Protein AF-A0A916DU42-F1 (afdb_monomer_lite)

Radius of gyration: 28.23 Å; chains: 1; bounding box: 67×39×91 Å

Structure (mmCIF, N/CA/C/O backbone):
data_AF-A0A916DU42-F1
#
_entry.id   AF-A0A916DU42-F1
#
loop_
_atom_site.group_PDB
_atom_site.id
_atom_site.type_symbol
_atom_site.label_atom_id
_atom_site.label_alt_id
_atom_site.label_comp_id
_atom_site.label_asym_id
_atom_site.label_entity_id
_atom_site.label_seq_id
_atom_site.pdbx_PDB_ins_code
_atom_site.Cartn_x
_atom_site.Cartn_y
_atom_site.Cartn_z
_atom_site.occupancy
_atom_site.B_iso_or_equiv
_atom_site.auth_seq_id
_atom_site.auth_comp_id
_atom_site.auth_asym_id
_atom_site.auth_atom_id
_atom_site.pdbx_PDB_model_num
ATOM 1 N N . VAL A 1 1 ? -9.456 -12.562 -7.617 1.00 61.44 1 VAL A N 1
ATOM 2 C CA . VAL A 1 1 ? -10.123 -13.044 -6.385 1.00 61.44 1 VAL A CA 1
ATOM 3 C C . VAL A 1 1 ? -11.258 -12.089 -6.085 1.00 61.44 1 VAL A C 1
ATOM 5 O O . VAL A 1 1 ? -11.134 -10.930 -6.465 1.00 61.44 1 VAL A O 1
ATOM 8 N N . ASP A 1 2 ? -12.368 -12.571 -5.531 1.00 71.12 2 ASP A N 1
ATOM 9 C CA . ASP A 1 2 ? -13.491 -11.703 -5.152 1.00 71.12 2 ASP A CA 1
ATOM 10 C C . ASP A 1 2 ? -13.061 -10.713 -4.051 1.00 71.12 2 ASP A C 1
ATOM 12 O O . ASP A 1 2 ? -12.146 -11.019 -3.285 1.00 71.12 2 ASP A O 1
ATOM 16 N N . ARG A 1 3 ? -13.709 -9.544 -3.946 1.00 65.88 3 ARG A N 1
ATOM 17 C CA . ARG A 1 3 ? -13.434 -8.565 -2.871 1.00 65.88 3 ARG A CA 1
ATOM 18 C C . ARG A 1 3 ? -13.744 -9.137 -1.480 1.00 65.88 3 ARG A C 1
ATOM 20 O O . ARG A 1 3 ? -13.206 -8.648 -0.497 1.00 65.88 3 ARG A O 1
ATOM 27 N N . LYS A 1 4 ? -14.573 -10.185 -1.401 1.00 68.94 4 LYS A N 1
ATOM 28 C CA . LYS A 1 4 ? -14.889 -10.945 -0.180 1.00 68.94 4 LYS A CA 1
ATOM 29 C C . LYS A 1 4 ? -14.099 -12.252 -0.043 1.00 68.94 4 LYS A C 1
ATOM 31 O O . LYS A 1 4 ? -14.445 -13.078 0.800 1.00 68.94 4 LYS A O 1
ATOM 36 N N . ALA A 1 5 ? -13.094 -12.486 -0.889 1.00 75.81 5 ALA A N 1
ATOM 37 C CA . ALA A 1 5 ? -12.291 -13.702 -0.818 1.00 75.81 5 ALA A CA 1
ATOM 38 C C . ALA A 1 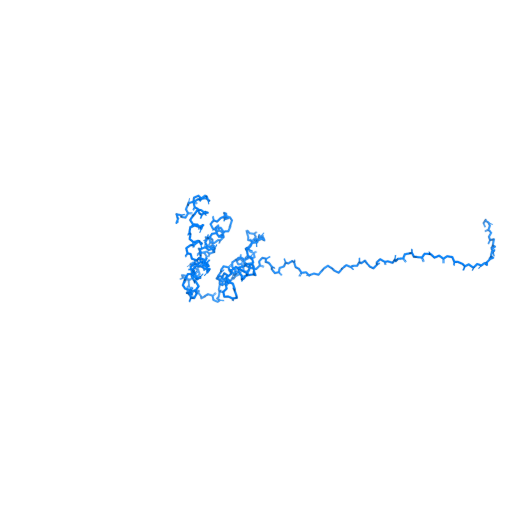5 ? -11.605 -13.822 0.549 1.00 75.81 5 ALA A C 1
ATOM 40 O O . ALA A 1 5 ? -11.137 -12.836 1.119 1.00 75.81 5 ALA A O 1
ATOM 41 N N . GLY A 1 6 ? -11.527 -15.044 1.074 1.00 79.75 6 GLY A N 1
ATOM 42 C CA . GLY A 1 6 ? -10.882 -15.276 2.363 1.00 79.75 6 GLY A CA 1
ATOM 43 C C . GLY A 1 6 ? -9.371 -15.032 2.300 1.00 79.75 6 GLY A C 1
ATOM 44 O O . GLY A 1 6 ? -8.739 -15.199 1.254 1.00 79.75 6 GLY A O 1
ATOM 45 N N . GLN A 1 7 ? -8.755 -14.739 3.450 1.00 78.94 7 GLN A N 1
ATOM 46 C CA . GLN A 1 7 ? -7.302 -14.532 3.583 1.00 78.94 7 GLN A CA 1
ATOM 47 C C . GLN A 1 7 ? -6.465 -15.660 2.946 1.00 78.94 7 GLN A C 1
ATOM 49 O O . GLN A 1 7 ? -5.442 -15.426 2.298 1.00 78.94 7 GLN A O 1
ATOM 54 N N . GLY A 1 8 ? -6.930 -16.909 3.064 1.00 82.25 8 GLY A N 1
ATOM 55 C CA . GLY A 1 8 ? -6.281 -18.066 2.443 1.00 82.25 8 GLY A CA 1
ATOM 56 C C . GLY A 1 8 ? -6.276 -18.025 0.910 1.00 82.25 8 GLY A C 1
ATOM 57 O O . GLY A 1 8 ? -5.284 -18.406 0.284 1.00 82.25 8 GLY A O 1
ATOM 58 N N . GLU A 1 9 ? -7.350 -17.530 0.295 1.00 85.19 9 GLU A N 1
ATOM 59 C CA . GLU A 1 9 ? -7.471 -17.399 -1.159 1.00 85.19 9 GLU A CA 1
ATOM 60 C C . GLU A 1 9 ? -6.647 -16.228 -1.688 1.00 85.19 9 GLU A C 1
ATOM 62 O O . GLU A 1 9 ? -5.947 -16.385 -2.690 1.00 85.19 9 GLU A O 1
ATOM 67 N N . ILE A 1 10 ? -6.656 -15.098 -0.974 1.00 83.88 10 ILE A N 1
ATOM 68 C CA . ILE A 1 10 ? -5.826 -13.922 -1.267 1.00 83.88 10 ILE A CA 1
ATOM 69 C C . ILE A 1 10 ? -4.348 -14.324 -1.271 1.00 83.88 10 ILE A C 1
ATOM 71 O O . ILE A 1 10 ? -3.652 -14.140 -2.271 1.00 83.88 10 ILE A O 1
ATOM 75 N N . LYS A 1 11 ? -3.885 -15.005 -0.216 1.00 83.88 11 LYS A N 1
ATOM 76 C CA . LYS A 1 11 ? -2.495 -15.472 -0.102 1.00 83.88 11 LYS A CA 1
ATOM 77 C C . LYS A 1 11 ? -2.117 -16.505 -1.169 1.00 83.88 11 LYS A C 1
ATOM 79 O O . LYS A 1 11 ? -0.958 -16.583 -1.585 1.00 83.88 11 LYS A O 1
ATOM 84 N N . LYS A 1 12 ? -3.061 -17.346 -1.602 1.00 87.12 12 LYS A N 1
ATOM 85 C CA . LYS A 1 12 ? -2.836 -18.339 -2.667 1.00 87.12 12 LYS A CA 1
ATOM 86 C C . LYS A 1 12 ? -2.743 -17.672 -4.040 1.00 87.12 12 LYS A C 1
ATOM 88 O O . LYS A 1 12 ? -1.860 -18.021 -4.824 1.00 87.12 12 LYS A O 1
ATOM 93 N N . ALA A 1 13 ? -3.625 -16.715 -4.318 1.00 88.00 13 ALA A N 1
ATOM 94 C CA . ALA A 1 13 ? -3.614 -15.940 -5.551 1.00 88.00 13 ALA A CA 1
ATOM 95 C C . ALA A 1 13 ? -2.350 -15.082 -5.658 1.00 88.00 13 ALA A C 1
ATOM 97 O O . ALA A 1 13 ? -1.683 -15.140 -6.689 1.00 88.00 13 ALA A O 1
ATOM 98 N N . PHE A 1 14 ? -1.976 -14.398 -4.572 1.00 85.88 14 PHE A N 1
ATOM 99 C CA . PHE A 1 14 ? -0.735 -13.636 -4.464 1.00 85.88 14 PHE A CA 1
ATOM 100 C C . PHE A 1 14 ? 0.471 -14.495 -4.841 1.00 85.88 14 PHE A C 1
ATOM 102 O O . PHE A 1 14 ? 1.111 -14.242 -5.852 1.00 85.88 14 PHE A O 1
ATOM 109 N N . ARG A 1 15 ? 0.692 -15.621 -4.146 1.00 86.56 15 ARG A N 1
ATOM 110 C CA . ARG A 1 15 ? 1.825 -16.522 -4.431 1.00 86.56 15 ARG A CA 1
ATOM 111 C C . ARG A 1 15 ? 1.884 -17.008 -5.881 1.00 86.56 15 ARG A C 1
ATOM 113 O O . ARG A 1 15 ? 2.972 -17.175 -6.428 1.00 86.56 15 ARG A O 1
ATOM 120 N N . LYS A 1 16 ? 0.732 -17.256 -6.511 1.00 88.69 16 LYS A N 1
ATOM 121 C CA . LYS A 1 16 ? 0.665 -17.670 -7.921 1.00 88.69 16 LYS A CA 1
ATOM 122 C C . LYS A 1 16 ? 1.069 -16.534 -8.863 1.00 88.69 16 LYS A C 1
ATOM 124 O O . LYS A 1 16 ? 1.772 -16.779 -9.840 1.00 88.69 16 LYS A O 1
ATOM 129 N N . LEU A 1 17 ? 0.611 -15.319 -8.583 1.00 87.75 17 LEU A N 1
ATOM 130 C CA . LEU A 1 17 ? 0.864 -14.145 -9.410 1.00 87.75 17 LEU A CA 1
ATOM 131 C C . LEU A 1 17 ? 2.287 -13.608 -9.214 1.00 87.75 17 LEU A C 1
ATOM 133 O O . LEU A 1 17 ? 2.959 -13.356 -10.209 1.00 87.75 17 LEU A O 1
ATOM 137 N N . SER A 1 18 ? 2.793 -13.556 -7.979 1.00 83.75 18 SER A N 1
ATOM 138 C CA . SER A 1 18 ? 4.166 -13.143 -7.670 1.00 83.75 18 SER A CA 1
ATOM 139 C C . SER A 1 18 ? 5.188 -14.000 -8.408 1.00 83.75 18 SER A C 1
ATOM 141 O O . SER A 1 18 ? 6.106 -13.464 -9.003 1.00 83.75 18 SER A O 1
ATOM 143 N N . ARG A 1 19 ? 4.996 -15.327 -8.470 1.00 85.69 19 ARG A N 1
ATOM 144 C CA . ARG A 1 19 ? 5.884 -16.228 -9.234 1.00 85.69 19 ARG A CA 1
ATOM 145 C C . ARG A 1 19 ? 5.803 -16.028 -10.746 1.00 85.69 19 ARG A C 1
ATOM 147 O O . ARG A 1 19 ? 6.771 -16.302 -11.440 1.00 85.69 19 ARG A O 1
ATOM 154 N N . LYS A 1 20 ? 4.645 -15.605 -11.258 1.00 86.50 20 LYS A N 1
ATOM 155 C CA . LYS A 1 20 ? 4.429 -15.370 -12.692 1.00 86.50 20 LYS A CA 1
ATOM 156 C C . LYS A 1 20 ? 5.074 -14.063 -13.149 1.00 86.50 20 LYS A C 1
ATOM 158 O O . LYS A 1 20 ? 5.602 -14.009 -14.252 1.00 86.50 20 LYS A O 1
ATOM 163 N N . TYR A 1 21 ? 5.012 -13.034 -12.310 1.00 86.19 21 TYR A N 1
ATOM 164 C CA . TYR A 1 21 ? 5.482 -11.685 -12.625 1.00 86.19 21 TYR A CA 1
ATOM 165 C C . TYR A 1 21 ? 6.786 -11.317 -11.907 1.00 86.19 21 TYR A C 1
ATOM 167 O O . TYR A 1 21 ? 7.171 -10.156 -11.907 1.00 86.19 21 TYR A O 1
ATOM 175 N N . HIS A 1 22 ? 7.476 -12.293 -11.307 1.00 82.75 22 HIS A N 1
ATOM 176 C CA . HIS A 1 22 ? 8.730 -12.041 -10.602 1.00 82.75 22 HIS A CA 1
ATOM 177 C C . HIS A 1 22 ? 9.787 -11.473 -11.567 1.00 82.75 22 HIS A C 1
ATOM 179 O O . HIS A 1 22 ? 9.909 -12.003 -12.681 1.00 82.75 22 HIS A O 1
ATOM 185 N N . PRO A 1 23 ? 10.567 -10.455 -11.162 1.00 76.19 23 PRO A N 1
ATOM 186 C CA . PRO A 1 23 ? 11.606 -9.861 -12.004 1.00 76.19 23 PRO A CA 1
ATOM 187 C C . PRO A 1 23 ? 12.665 -10.882 -12.450 1.00 76.19 23 PRO A C 1
ATOM 189 O O . PRO A 1 23 ? 13.027 -10.885 -13.622 1.00 76.19 23 PRO A O 1
ATOM 192 N N . ASP A 1 24 ? 13.074 -11.824 -11.586 1.00 80.75 24 ASP A N 1
ATOM 193 C CA . ASP A 1 24 ? 14.052 -12.871 -11.962 1.00 80.75 24 ASP A CA 1
ATOM 194 C C . ASP A 1 24 ? 13.650 -13.715 -13.173 1.00 80.75 24 ASP A C 1
ATOM 196 O O . ASP A 1 24 ? 14.526 -14.178 -13.897 1.00 80.75 24 ASP A O 1
ATOM 200 N N . VAL A 1 25 ? 12.352 -13.948 -13.394 1.00 80.75 25 VAL A N 1
ATOM 201 C CA . VAL A 1 25 ? 11.870 -14.755 -14.532 1.00 80.75 25 VAL A CA 1
ATOM 202 C C . VAL A 1 25 ? 11.364 -13.898 -15.694 1.00 80.75 25 VAL A C 1
ATOM 204 O O . VAL A 1 25 ? 11.059 -14.441 -16.750 1.00 80.75 25 VAL A O 1
ATOM 207 N N . ASN A 1 26 ? 11.285 -12.576 -15.512 1.00 80.00 26 ASN A N 1
ATOM 208 C CA . ASN A 1 26 ? 10.833 -11.602 -16.509 1.00 80.00 26 ASN A CA 1
ATOM 209 C C . ASN A 1 26 ? 11.889 -10.503 -16.719 1.00 80.00 26 ASN A C 1
ATOM 211 O O . ASN A 1 26 ? 11.577 -9.311 -16.763 1.00 80.00 26 ASN A O 1
ATOM 215 N N . GLN A 1 27 ? 13.159 -10.901 -16.791 1.00 74.69 27 GLN A N 1
ATOM 216 C CA . GLN A 1 27 ? 14.273 -9.969 -16.931 1.00 74.69 27 GLN A CA 1
ATOM 217 C C . GLN A 1 27 ? 14.172 -9.215 -18.264 1.00 74.69 27 GLN A C 1
ATOM 219 O O . GLN A 1 27 ? 14.122 -9.830 -19.327 1.00 74.69 27 GLN A O 1
ATOM 224 N N . GLY A 1 28 ? 14.169 -7.882 -18.203 1.00 71.62 28 GLY A N 1
ATOM 225 C CA . GLY A 1 28 ? 14.164 -7.007 -19.382 1.00 71.62 28 GLY A CA 1
ATOM 226 C C . GLY A 1 28 ? 12.796 -6.453 -19.787 1.00 71.62 28 GLY A C 1
ATOM 227 O O . GLY A 1 28 ? 12.754 -5.498 -20.560 1.00 71.62 28 GLY A O 1
ATOM 228 N N . ASP A 1 29 ? 11.696 -6.960 -19.222 1.00 75.50 29 ASP A N 1
ATOM 229 C CA . ASP A 1 29 ? 10.351 -6.449 -19.494 1.00 75.50 29 ASP A CA 1
ATOM 230 C C . ASP A 1 29 ? 9.834 -5.579 -18.342 1.00 75.50 29 ASP A C 1
ATOM 232 O O . ASP A 1 29 ? 9.725 -6.018 -17.198 1.00 75.50 29 ASP A O 1
ATOM 236 N N . LYS A 1 30 ? 9.422 -4.342 -18.648 1.00 76.44 30 LYS A N 1
ATOM 237 C CA . LYS A 1 30 ? 8.832 -3.435 -17.644 1.00 76.44 30 LYS A CA 1
ATOM 238 C C . LYS A 1 30 ? 7.393 -3.809 -17.272 1.00 76.44 30 LYS A C 1
ATOM 240 O O . LYS A 1 30 ? 6.955 -3.565 -16.155 1.00 76.44 30 LYS A O 1
ATOM 245 N N . ALA A 1 31 ? 6.644 -4.438 -18.178 1.00 81.44 31 ALA A N 1
ATOM 246 C CA . ALA A 1 31 ? 5.231 -4.745 -17.941 1.00 81.44 31 ALA A CA 1
ATOM 247 C C . ALA A 1 31 ? 4.984 -5.775 -16.808 1.00 81.44 31 ALA A C 1
ATOM 249 O O . ALA A 1 31 ? 4.050 -5.584 -16.029 1.00 81.44 31 ALA A O 1
ATOM 250 N N . PRO A 1 32 ? 5.777 -6.855 -16.666 1.00 80.94 32 PRO A N 1
ATOM 251 C CA . 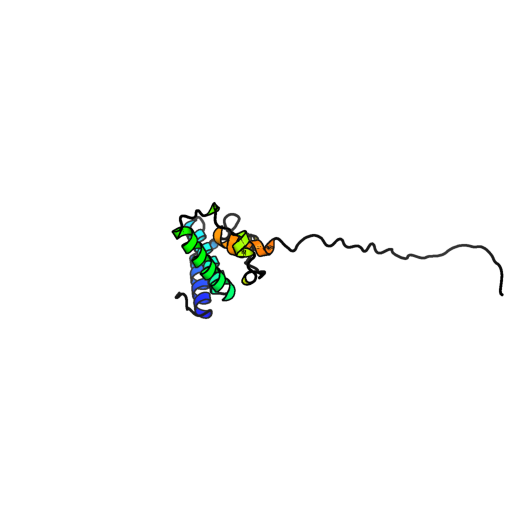PRO A 1 32 ? 5.697 -7.763 -15.519 1.00 80.94 32 PRO A CA 1
ATOM 252 C C . PRO A 1 32 ? 6.075 -7.096 -14.196 1.00 80.94 32 PRO A C 1
ATOM 254 O O . PRO A 1 32 ? 5.425 -7.366 -13.191 1.00 80.94 32 PRO A O 1
ATOM 257 N N . VAL A 1 33 ? 7.058 -6.192 -14.214 1.00 79.25 33 VAL A N 1
ATOM 258 C CA . VAL A 1 33 ? 7.482 -5.414 -13.040 1.00 79.25 33 VAL A CA 1
ATOM 259 C C . VAL A 1 33 ? 6.338 -4.538 -12.529 1.00 79.25 33 VAL A C 1
ATOM 261 O O . VAL A 1 33 ? 6.002 -4.602 -11.349 1.00 79.25 33 VAL A O 1
ATOM 264 N N . GLU A 1 34 ? 5.667 -3.800 -13.417 1.00 81.94 34 GLU A N 1
ATOM 265 C CA . GLU A 1 34 ? 4.508 -2.976 -13.046 1.00 81.94 34 GLU A CA 1
ATOM 266 C C . GLU A 1 34 ? 3.357 -3.826 -12.491 1.00 81.94 34 GLU A C 1
ATOM 268 O O . GLU A 1 34 ? 2.809 -3.532 -11.429 1.00 81.94 34 GLU A O 1
ATOM 273 N N . LYS A 1 35 ? 3.058 -4.969 -13.121 1.00 85.06 35 LYS A N 1
ATOM 274 C CA . LYS A 1 35 ? 2.049 -5.899 -12.588 1.00 85.06 35 LYS A CA 1
ATOM 275 C C . LYS A 1 35 ? 2.424 -6.438 -11.214 1.00 85.06 35 LYS A C 1
ATOM 277 O O . LYS A 1 35 ? 1.552 -6.614 -10.368 1.00 85.06 35 LYS A O 1
ATOM 282 N N . PHE A 1 36 ? 3.699 -6.734 -10.981 1.00 84.12 36 PHE A N 1
ATOM 283 C CA . PHE A 1 36 ? 4.170 -7.226 -9.692 1.00 84.12 36 PHE A CA 1
ATOM 284 C C . PHE A 1 36 ? 3.985 -6.181 -8.583 1.00 84.12 36 PHE A C 1
ATOM 286 O O . PHE A 1 36 ? 3.559 -6.546 -7.485 1.00 84.12 36 PHE A O 1
ATOM 293 N N . LYS A 1 37 ? 4.217 -4.894 -8.874 1.00 82.94 37 LYS A N 1
ATOM 294 C CA . LYS A 1 37 ? 3.914 -3.788 -7.950 1.00 82.94 37 LYS A CA 1
ATOM 295 C C . LYS A 1 37 ? 2.431 -3.760 -7.583 1.00 82.94 37 LYS A C 1
ATOM 297 O O . LYS A 1 37 ? 2.099 -3.867 -6.405 1.00 82.94 37 LYS A O 1
ATOM 302 N N . GLU A 1 38 ? 1.547 -3.758 -8.582 1.00 84.94 38 GLU A N 1
ATOM 303 C CA . GLU A 1 38 ? 0.091 -3.767 -8.368 1.00 84.94 38 GLU A CA 1
ATOM 304 C C . GLU A 1 38 ? -0.372 -4.965 -7.520 1.00 84.94 38 GLU A C 1
ATOM 306 O O . GLU A 1 38 ? -1.227 -4.840 -6.643 1.00 84.94 38 GLU A O 1
ATOM 311 N N . ILE A 1 39 ? 0.203 -6.148 -7.761 1.00 85.69 39 ILE A N 1
ATOM 312 C CA . ILE A 1 39 ? -0.133 -7.374 -7.026 1.00 85.69 39 ILE A CA 1
ATOM 313 C C . ILE A 1 39 ? 0.255 -7.268 -5.547 1.00 85.69 39 ILE A C 1
ATOM 315 O O . ILE A 1 39 ? -0.490 -7.748 -4.690 1.00 85.69 39 ILE A O 1
ATOM 319 N N . ASN A 1 40 ? 1.406 -6.668 -5.245 1.00 82.38 40 ASN A N 1
ATOM 320 C CA . ASN A 1 40 ? 1.845 -6.447 -3.869 1.00 82.38 40 ASN A CA 1
ATOM 321 C C . ASN A 1 40 ? 0.990 -5.394 -3.165 1.00 82.38 40 ASN A C 1
ATOM 323 O O . ASN A 1 40 ? 0.539 -5.654 -2.053 1.00 82.38 40 ASN A O 1
ATOM 327 N N . GLU A 1 41 ? 0.698 -4.265 -3.818 1.00 84.62 41 GLU A N 1
ATOM 328 C CA . GLU A 1 41 ? -0.206 -3.234 -3.281 1.00 84.62 41 GLU A CA 1
ATOM 329 C C . GLU A 1 41 ? -1.564 -3.832 -2.920 1.00 84.62 41 GLU A C 1
ATOM 331 O O . GLU A 1 41 ? -2.052 -3.678 -1.800 1.00 84.62 41 GLU A O 1
ATOM 336 N N . ALA A 1 42 ? -2.148 -4.599 -3.843 1.00 85.62 42 ALA A N 1
ATOM 337 C CA . ALA A 1 42 ? -3.411 -5.276 -3.602 1.00 85.62 42 ALA A CA 1
ATOM 338 C C . ALA A 1 42 ? -3.312 -6.282 -2.445 1.00 85.62 42 ALA A C 1
ATOM 340 O O . ALA A 1 42 ? -4.235 -6.381 -1.641 1.00 85.62 42 ALA A O 1
ATOM 341 N N . HIS A 1 43 ? -2.213 -7.030 -2.329 1.00 85.62 43 HIS A N 1
ATOM 342 C CA . HIS A 1 43 ? -2.025 -7.961 -1.218 1.00 85.62 43 HIS A CA 1
ATOM 343 C C . HIS A 1 43 ? -1.898 -7.239 0.128 1.00 85.62 43 HIS A C 1
ATOM 345 O O . HIS A 1 43 ? -2.499 -7.692 1.096 1.00 85.62 43 HIS A O 1
ATOM 351 N N . GLU A 1 44 ? -1.186 -6.115 0.204 1.00 82.94 44 GLU A N 1
ATOM 352 C CA . GLU A 1 44 ? -1.064 -5.321 1.433 1.00 82.94 44 GLU A CA 1
ATOM 353 C C . GLU A 1 44 ? -2.429 -4.829 1.931 1.00 82.94 44 GLU A C 1
ATOM 355 O O . GLU A 1 44 ? -2.722 -4.942 3.118 1.00 82.94 44 GLU A O 1
ATOM 360 N N . VAL A 1 45 ? -3.289 -4.350 1.028 1.00 85.19 45 VAL A N 1
ATOM 361 C CA . VAL A 1 45 ? -4.645 -3.887 1.374 1.00 85.19 45 VAL A CA 1
ATOM 362 C C . VAL A 1 45 ? -5.565 -5.049 1.734 1.00 85.19 45 VAL A C 1
ATOM 364 O O . VAL A 1 45 ? -6.334 -4.961 2.682 1.00 85.19 45 VAL A O 1
ATOM 367 N N . LEU A 1 46 ? -5.516 -6.144 0.973 1.00 84.25 46 LEU A N 1
ATOM 368 C CA . LEU A 1 46 ? -6.442 -7.264 1.154 1.00 84.25 46 LEU A CA 1
ATOM 369 C C . LEU A 1 46 ? -6.040 -8.189 2.311 1.00 84.25 46 LEU A C 1
ATOM 371 O O . LEU A 1 46 ? -6.889 -8.897 2.852 1.00 84.25 46 LEU A O 1
ATOM 375 N N . SER A 1 47 ? -4.759 -8.219 2.684 1.00 79.69 47 SER A N 1
ATOM 376 C CA . SER A 1 47 ? -4.265 -9.061 3.780 1.00 79.69 47 SER A CA 1
ATOM 377 C C . SER A 1 47 ? -4.573 -8.501 5.170 1.00 79.69 47 SER A C 1
ATOM 379 O O . SER A 1 47 ? -4.648 -9.265 6.132 1.00 79.69 47 SER A O 1
ATOM 381 N N . ASP A 1 48 ? -4.810 -7.194 5.269 1.00 80.81 48 ASP A N 1
ATOM 382 C CA . ASP A 1 48 ? -5.079 -6.489 6.516 1.00 80.81 48 ASP A CA 1
ATOM 383 C C . ASP A 1 48 ? -6.456 -5.819 6.448 1.00 80.81 48 ASP A C 1
ATOM 385 O O . ASP A 1 48 ? -6.719 -4.956 5.610 1.00 80.81 48 ASP A O 1
ATOM 389 N N . SER A 1 49 ? -7.357 -6.228 7.342 1.00 80.81 49 SER A N 1
ATOM 390 C CA . SER A 1 49 ? -8.728 -5.716 7.351 1.00 80.81 49 SER A CA 1
ATOM 391 C C . SER A 1 49 ? -8.798 -4.207 7.604 1.00 80.81 49 SER A C 1
ATOM 393 O O . SER A 1 49 ? -9.730 -3.570 7.117 1.00 80.81 49 SER A O 1
ATOM 395 N N . GLU A 1 50 ? -7.858 -3.629 8.353 1.00 81.25 50 GLU A N 1
ATOM 396 C CA . GLU A 1 50 ? -7.822 -2.191 8.628 1.00 81.25 50 GLU A CA 1
ATOM 397 C C . GLU A 1 50 ? -7.304 -1.415 7.413 1.00 81.25 50 GLU A C 1
ATOM 399 O O . GLU A 1 50 ? -7.898 -0.405 7.028 1.00 81.25 50 GLU A O 1
ATOM 404 N N . LYS A 1 51 ? -6.246 -1.910 6.749 1.00 81.44 51 LYS A N 1
ATOM 405 C CA . LYS A 1 51 ? -5.756 -1.312 5.490 1.00 81.44 51 LYS A CA 1
ATOM 406 C C . LYS A 1 51 ? -6.832 -1.360 4.401 1.00 81.44 51 LYS A C 1
ATOM 408 O O . LYS A 1 51 ? -7.005 -0.378 3.678 1.00 81.44 51 LYS A O 1
ATOM 413 N N . GLY A 1 52 ? -7.582 -2.462 4.326 1.00 84.69 52 GLY A N 1
ATOM 414 C CA . GLY A 1 52 ? -8.738 -2.632 3.442 1.00 84.69 52 GLY A CA 1
ATOM 415 C C . GLY A 1 52 ? -9.808 -1.567 3.643 1.00 84.69 52 GLY A C 1
ATOM 416 O O . GLY A 1 52 ? -10.201 -0.892 2.692 1.00 84.69 52 GLY A O 1
ATOM 417 N N . GLN A 1 53 ? -10.226 -1.363 4.893 1.00 84.12 53 GLN A N 1
ATOM 418 C CA . GLN A 1 53 ? -11.233 -0.357 5.233 1.00 84.12 53 GLN A CA 1
ATOM 419 C C . GLN A 1 53 ? -10.775 1.062 4.882 1.00 84.12 53 GLN A C 1
ATOM 421 O O . GLN A 1 53 ? -11.542 1.812 4.284 1.00 84.12 53 GLN A O 1
ATOM 426 N N . LYS A 1 54 ? -9.517 1.414 5.172 1.00 82.56 54 LYS A N 1
ATOM 427 C CA . LYS A 1 54 ? -8.961 2.735 4.831 1.00 82.56 54 LYS A CA 1
ATOM 428 C C . LYS A 1 54 ? -8.874 2.967 3.329 1.00 82.56 54 LYS A C 1
ATOM 430 O O . LYS A 1 54 ? -9.179 4.062 2.865 1.00 82.56 54 LYS A O 1
ATOM 435 N N . TYR A 1 55 ? -8.476 1.949 2.568 1.00 84.81 55 TYR A N 1
ATOM 436 C CA . TYR A 1 55 ? -8.444 2.029 1.111 1.00 84.81 55 TYR A CA 1
ATOM 437 C C . TYR A 1 55 ? -9.847 2.245 0.531 1.00 84.81 55 TYR A C 1
ATOM 439 O O . TYR A 1 55 ? -10.028 3.103 -0.332 1.00 84.81 55 TYR A O 1
ATOM 447 N N . ASP A 1 56 ? -10.846 1.508 1.025 1.00 86.31 56 ASP A N 1
ATOM 448 C CA . ASP A 1 56 ? -12.236 1.669 0.591 1.00 86.31 56 ASP A CA 1
ATOM 449 C C . ASP A 1 56 ? -12.799 3.051 0.988 1.00 86.31 56 ASP A C 1
ATOM 451 O O . ASP A 1 56 ? -13.469 3.697 0.176 1.00 86.31 56 ASP A O 1
ATOM 455 N N . GLU A 1 57 ? -12.490 3.548 2.192 1.00 86.44 57 GLU A N 1
ATOM 456 C CA . GLU A 1 57 ? -12.914 4.872 2.666 1.00 86.44 57 GLU A CA 1
ATOM 457 C C . GLU A 1 57 ? -12.272 6.007 1.858 1.00 86.44 57 GLU A C 1
ATOM 459 O O . GLU A 1 57 ? -12.981 6.877 1.339 1.00 86.44 57 GLU A O 1
ATOM 464 N N . LEU A 1 58 ? -10.946 5.983 1.686 1.00 84.88 58 LEU A N 1
ATOM 465 C CA . LEU A 1 58 ? -10.248 6.955 0.848 1.00 84.88 58 LEU A CA 1
ATOM 466 C C . LEU A 1 58 ? -10.754 6.888 -0.590 1.00 84.88 58 LEU A C 1
ATOM 468 O O . LEU A 1 58 ? -10.980 7.925 -1.204 1.00 84.88 58 LEU A O 1
ATOM 472 N N . GLY A 1 59 ? -10.962 5.686 -1.128 1.00 85.81 59 GLY A N 1
ATOM 473 C CA . GLY A 1 59 ? -11.495 5.495 -2.471 1.00 85.81 59 GLY A CA 1
ATOM 474 C C . GLY A 1 59 ? -12.859 6.162 -2.646 1.00 85.81 59 GLY A C 1
ATOM 475 O O . GLY A 1 59 ? -13.089 6.835 -3.652 1.00 85.81 59 GLY A O 1
ATOM 476 N N . ALA A 1 60 ? -13.747 6.046 -1.657 1.00 87.38 60 ALA A N 1
ATOM 477 C CA . ALA A 1 60 ? -15.046 6.712 -1.676 1.00 87.38 60 ALA A CA 1
ATOM 478 C C . ALA A 1 60 ? -14.919 8.247 -1.628 1.00 87.38 60 ALA A C 1
ATOM 480 O O . ALA A 1 60 ? -15.572 8.939 -2.415 1.00 87.38 60 ALA A O 1
ATOM 481 N N . GLN A 1 61 ? -14.055 8.781 -0.756 1.00 85.69 61 GLN A N 1
A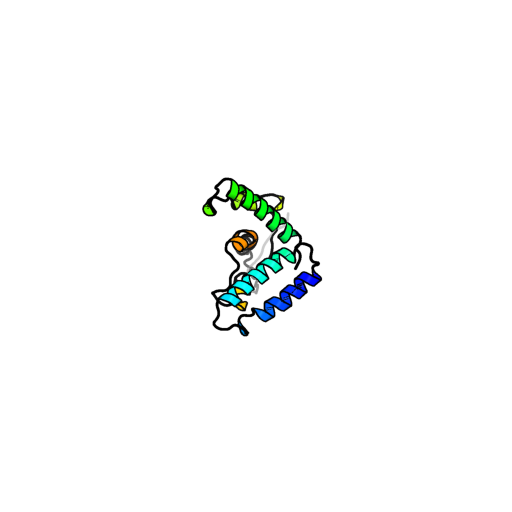TOM 482 C CA . GLN A 1 61 ? -13.817 10.226 -0.633 1.00 85.69 61 GLN A CA 1
ATOM 483 C C . GLN A 1 61 ? -13.139 10.811 -1.874 1.00 85.69 61 GLN A C 1
ATOM 485 O O . GLN A 1 61 ? -13.541 11.861 -2.371 1.00 85.69 61 GLN A O 1
ATOM 490 N N . TRP A 1 62 ? -12.165 10.099 -2.430 1.00 85.31 62 TRP A N 1
ATOM 491 C CA . TRP A 1 62 ? -11.500 10.454 -3.674 1.00 85.31 62 TRP A CA 1
ATOM 492 C C . TRP A 1 62 ? -12.475 10.476 -4.850 1.00 85.31 62 TRP A C 1
ATOM 494 O O . TRP A 1 62 ? -12.509 11.443 -5.605 1.00 85.31 62 TRP A O 1
ATOM 504 N N . GLN A 1 63 ? -13.325 9.453 -4.987 1.00 87.38 63 GLN A N 1
ATOM 505 C CA . GLN A 1 63 ? -14.358 9.435 -6.025 1.00 87.38 63 GLN A CA 1
ATOM 506 C C . GLN A 1 63 ? -15.366 10.576 -5.866 1.00 87.38 63 GLN A C 1
ATOM 508 O O . GLN A 1 63 ? -15.860 11.098 -6.865 1.00 87.38 63 GLN A O 1
ATOM 513 N N . HIS A 1 64 ? -15.716 10.948 -4.633 1.00 88.06 64 HIS A N 1
ATOM 514 C CA . HIS A 1 64 ? -16.556 12.115 -4.372 1.00 88.06 64 HIS A CA 1
ATOM 515 C C . HIS A 1 64 ? -15.867 13.403 -4.835 1.00 88.06 64 HIS A C 1
ATOM 517 O O . HIS A 1 64 ? -16.410 14.117 -5.670 1.00 88.06 64 HIS A O 1
ATOM 523 N N . TYR A 1 65 ? -14.632 13.623 -4.393 1.00 86.81 65 TYR A N 1
ATOM 524 C CA . TYR A 1 65 ? -13.821 14.780 -4.760 1.00 86.81 65 TYR A CA 1
ATOM 525 C C . TYR A 1 65 ? -13.609 14.901 -6.281 1.00 86.81 65 TYR A C 1
ATOM 527 O O . TYR A 1 65 ? -13.764 15.977 -6.855 1.00 86.81 65 TYR A O 1
ATOM 535 N N . GLN A 1 66 ? -13.335 13.790 -6.971 1.00 86.81 66 GLN A N 1
ATOM 536 C CA . GLN A 1 66 ? -13.234 13.772 -8.434 1.00 86.81 66 GLN A CA 1
ATOM 537 C C . GLN A 1 66 ? -14.562 14.113 -9.120 1.00 86.81 66 GLN A C 1
ATOM 539 O O . GLN A 1 66 ? -14.565 14.819 -10.129 1.00 86.81 66 GLN A O 1
ATOM 544 N N . ARG A 1 67 ? -15.697 13.637 -8.586 1.00 89.12 67 ARG A N 1
ATOM 545 C CA . ARG A 1 67 ? -17.031 13.986 -9.105 1.00 89.12 67 ARG A CA 1
ATOM 546 C C . ARG A 1 67 ? -17.344 15.475 -8.959 1.00 89.12 67 ARG A C 1
ATOM 548 O O . ARG A 1 67 ? -18.070 16.012 -9.787 1.00 89.12 67 ARG A O 1
ATOM 555 N N . GLU A 1 68 ? -16.761 16.138 -7.969 1.00 89.62 68 GLU A N 1
ATOM 556 C CA . GLU A 1 68 ? -16.864 17.587 -7.755 1.00 89.62 68 GLU A CA 1
ATOM 557 C C . GLU A 1 68 ? -15.888 18.403 -8.625 1.00 89.62 68 GLU A C 1
ATOM 559 O O . GLU A 1 68 ? -15.807 19.623 -8.499 1.00 89.62 68 GLU A O 1
ATOM 564 N N . GLY A 1 69 ? -15.154 17.755 -9.539 1.00 89.81 69 GLY A N 1
ATOM 565 C CA . GLY A 1 69 ? -14.169 18.407 -10.408 1.00 89.81 69 GLY A CA 1
ATOM 566 C C . GLY A 1 69 ? -12.812 18.636 -9.739 1.00 89.81 69 GLY A C 1
ATOM 567 O O . GLY A 1 69 ? -11.974 19.370 -10.269 1.00 89.81 69 GLY A O 1
ATOM 568 N N . GLY A 1 70 ? -12.584 18.007 -8.587 1.00 85.38 70 GLY A N 1
ATOM 569 C CA . GLY A 1 70 ? -11.333 18.054 -7.855 1.00 85.38 70 GLY A CA 1
ATOM 570 C C . GLY A 1 70 ? -10.168 17.451 -8.641 1.00 85.38 70 GLY A C 1
ATOM 571 O O . GLY A 1 70 ? -10.265 16.358 -9.203 1.00 85.38 70 GLY A O 1
ATOM 572 N N . LYS A 1 71 ? -9.037 18.162 -8.667 1.00 85.94 71 LYS A N 1
ATOM 573 C CA . LYS A 1 71 ? -7.791 17.675 -9.274 1.00 85.94 71 LYS A CA 1
ATOM 574 C C . LYS A 1 71 ? -6.913 16.961 -8.251 1.00 85.94 71 LYS A C 1
ATOM 576 O O . LYS A 1 71 ? -6.928 17.369 -7.087 1.00 85.94 71 LYS A O 1
ATOM 581 N N . PRO A 1 72 ? -6.103 15.969 -8.655 1.00 75.88 72 PRO A N 1
ATOM 582 C CA . PRO A 1 72 ? -5.252 15.224 -7.737 1.00 75.88 72 PRO A CA 1
ATOM 583 C C . PRO A 1 72 ? -4.378 16.070 -6.812 1.00 75.88 72 PRO A C 1
ATOM 585 O O . PRO A 1 72 ? -4.180 15.693 -5.659 1.00 75.88 72 PRO A O 1
ATOM 588 N N . GLU A 1 73 ? -3.903 17.228 -7.280 1.00 79.94 73 GLU A N 1
ATOM 589 C CA . GLU A 1 73 ? -3.038 18.109 -6.489 1.00 79.94 73 GLU A CA 1
ATOM 590 C C . GLU A 1 73 ? -3.787 18.865 -5.378 1.00 79.94 73 GLU A C 1
ATOM 592 O O . GLU A 1 73 ? -3.161 19.363 -4.447 1.00 79.94 73 GLU A O 1
ATOM 597 N N . GLY A 1 74 ? -5.117 18.965 -5.470 1.00 83.06 74 GLY A N 1
ATOM 598 C CA . GLY A 1 74 ? -5.961 19.681 -4.507 1.00 83.06 74 GLY A CA 1
ATOM 599 C C . GLY A 1 74 ? -6.594 18.796 -3.430 1.00 83.06 74 GLY A C 1
ATOM 600 O O . GLY A 1 74 ? -7.301 19.311 -2.567 1.00 83.06 74 GLY A O 1
ATOM 601 N N . PHE A 1 75 ? -6.371 17.479 -3.467 1.00 84.94 75 PHE A N 1
ATOM 602 C CA . PHE A 1 75 ? -6.908 16.586 -2.444 1.00 84.94 75 PHE A CA 1
ATOM 603 C C . PHE A 1 75 ? -6.180 16.806 -1.114 1.00 84.94 75 PHE A C 1
ATOM 605 O O . PHE A 1 75 ? -4.950 16.729 -1.043 1.00 84.94 75 PHE A O 1
ATOM 612 N N . ASN A 1 76 ? -6.936 17.075 -0.047 1.00 84.62 76 ASN A N 1
ATOM 613 C CA . ASN A 1 76 ? -6.366 17.369 1.262 1.00 84.62 76 ASN A CA 1
ATOM 614 C C . ASN A 1 76 ? -5.907 16.090 1.982 1.00 84.62 76 ASN A C 1
ATOM 616 O O . ASN A 1 76 ? -6.579 15.562 2.868 1.00 84.62 76 ASN A O 1
ATOM 620 N N . TRP A 1 77 ? -4.718 15.611 1.614 1.00 80.56 77 TRP A N 1
ATOM 621 C CA . TRP A 1 77 ? -4.080 14.458 2.250 1.00 80.56 77 TRP A CA 1
ATOM 622 C C . TRP A 1 77 ? -3.818 14.668 3.744 1.00 80.56 77 TRP A C 1
ATOM 624 O O . TRP A 1 77 ? -3.902 13.716 4.512 1.00 80.56 77 TRP A O 1
ATOM 634 N N . GLY A 1 78 ? -3.510 15.900 4.166 1.00 80.12 78 GLY A N 1
ATOM 635 C CA . GLY A 1 78 ? -3.194 16.204 5.563 1.00 80.12 78 GLY A CA 1
ATOM 636 C C . GLY A 1 78 ? -4.411 16.074 6.474 1.00 80.12 78 GLY A C 1
ATOM 637 O O . GLY A 1 78 ? -4.310 15.501 7.554 1.00 80.12 78 GLY A O 1
ATOM 638 N N . GLU A 1 79 ? -5.567 16.553 6.021 1.00 81.50 79 GLU A N 1
ATOM 639 C CA . GLU A 1 79 ? -6.837 16.393 6.733 1.00 81.50 79 GLU A CA 1
ATOM 640 C C . GLU A 1 79 ? -7.276 14.935 6.780 1.00 81.50 79 GLU A C 1
ATOM 642 O O . GLU A 1 79 ? -7.646 14.463 7.849 1.00 81.50 79 GLU A O 1
ATOM 647 N N . TRP A 1 80 ? -7.146 14.205 5.666 1.00 80.81 80 TRP A N 1
ATOM 648 C CA . TRP A 1 80 ? -7.435 12.773 5.625 1.00 80.81 80 TRP A CA 1
ATOM 649 C C . TRP A 1 80 ? -6.585 11.999 6.644 1.00 80.81 80 TRP A C 1
ATOM 651 O O . TRP A 1 80 ? -7.120 11.295 7.487 1.00 80.81 80 TRP A O 1
ATOM 661 N N . GLN A 1 81 ? -5.266 12.203 6.645 1.00 74.81 81 GLN A N 1
ATOM 662 C CA . GLN A 1 81 ? -4.337 11.493 7.536 1.00 74.81 81 GLN A CA 1
ATOM 663 C C . GLN A 1 81 ? -4.494 11.853 9.018 1.00 74.81 81 GLN A C 1
ATOM 665 O O . GLN A 1 81 ? -4.138 11.053 9.880 1.00 74.81 81 GLN A O 1
ATOM 670 N N . SER A 1 82 ? -4.979 13.060 9.317 1.00 75.44 82 SER A N 1
ATOM 671 C CA . SER A 1 82 ? -5.082 13.581 10.688 1.00 75.44 82 SER A CA 1
ATOM 672 C C . SER A 1 82 ? -6.396 13.203 11.374 1.00 75.44 82 SER A C 1
ATOM 674 O O . SER A 1 82 ? -6.640 13.634 12.503 1.00 75.44 82 SER A O 1
ATOM 676 N N . ARG A 1 83 ? -7.265 12.431 10.708 1.00 77.19 83 ARG A N 1
ATOM 677 C CA . ARG A 1 83 ? -8.513 11.974 11.315 1.00 77.19 83 ARG A CA 1
ATOM 678 C C . ARG A 1 83 ? -8.212 11.039 12.498 1.00 77.19 83 ARG A C 1
ATOM 680 O O . ARG A 1 83 ? -7.303 10.215 12.397 1.00 77.19 83 ARG A O 1
ATOM 687 N N . PRO A 1 84 ? -8.961 11.127 13.614 1.00 66.75 84 PRO A N 1
ATOM 688 C CA . PRO A 1 84 ? -8.696 10.329 14.818 1.00 66.75 84 PRO A CA 1
ATOM 689 C C . PRO A 1 84 ? -8.714 8.812 14.574 1.00 66.75 84 PRO A C 1
ATOM 691 O O . PRO A 1 84 ? -8.001 8.064 15.231 1.00 66.75 84 PRO A O 1
ATOM 694 N N . ASP A 1 85 ? -9.509 8.351 13.607 1.00 66.38 85 ASP A N 1
ATOM 695 C CA . ASP A 1 85 ? -9.596 6.956 13.165 1.00 66.38 85 ASP A CA 1
ATOM 696 C C . ASP A 1 85 ? -8.403 6.507 12.297 1.00 66.38 85 ASP A C 1
ATOM 698 O O . ASP A 1 85 ? -8.206 5.315 12.034 1.00 66.38 85 ASP A O 1
ATOM 702 N N . HIS A 1 86 ? -7.562 7.447 11.864 1.00 69.69 86 HIS A N 1
ATOM 703 C CA . HIS A 1 86 ? -6.428 7.198 10.981 1.00 69.69 86 HIS A CA 1
ATOM 704 C C . HIS A 1 86 ? -5.061 7.234 11.694 1.00 69.69 86 HIS A C 1
ATOM 706 O O . HIS A 1 86 ? -4.056 6.936 11.048 1.00 69.69 86 HIS A O 1
ATOM 712 N N . GLU A 1 87 ? -5.023 7.423 13.023 1.00 59.62 87 GLU A N 1
ATOM 713 C CA . GLU A 1 87 ? -3.826 7.373 13.892 1.00 59.62 87 GLU A CA 1
ATOM 714 C C . GLU A 1 87 ? -3.298 5.933 14.102 1.00 59.62 87 GLU A C 1
ATOM 716 O O . GLU A 1 87 ? -3.271 5.398 15.207 1.00 59.62 87 GLU A O 1
ATOM 721 N N . TYR A 1 88 ? -2.873 5.259 13.033 1.00 56.66 88 TYR A N 1
ATOM 722 C CA . TYR A 1 88 ? -2.238 3.941 13.127 1.00 56.66 88 TYR A CA 1
ATOM 723 C C . TYR A 1 88 ? -0.898 3.933 12.397 1.00 56.66 88 TYR A C 1
ATOM 725 O O . TYR A 1 88 ? -0.787 4.337 11.239 1.00 56.66 88 TYR A O 1
ATOM 733 N N . ASN A 1 89 ? 0.136 3.452 13.089 1.00 57.09 89 ASN A N 1
ATOM 734 C CA . ASN A 1 89 ? 1.471 3.292 12.529 1.00 57.09 89 ASN A CA 1
ATOM 735 C C . ASN A 1 89 ? 1.549 1.953 11.781 1.00 57.09 89 ASN A C 1
ATOM 737 O O . ASN A 1 89 ? 1.830 0.914 12.379 1.00 57.09 89 ASN A O 1
ATOM 741 N N . TYR A 1 90 ? 1.252 1.967 10.481 1.00 59.56 90 TYR A N 1
ATOM 742 C CA . TYR A 1 90 ? 1.422 0.787 9.639 1.00 59.56 90 TYR A CA 1
ATOM 743 C C . TYR A 1 90 ? 2.884 0.646 9.224 1.00 59.56 90 TYR A C 1
ATOM 745 O O . TYR A 1 90 ? 3.455 1.541 8.604 1.00 59.56 90 TYR A O 1
ATOM 753 N N . ARG A 1 91 ? 3.469 -0.527 9.482 1.00 54.84 91 ARG A N 1
ATOM 754 C CA . ARG A 1 91 ? 4.614 -0.988 8.693 1.00 54.84 91 ARG A CA 1
ATOM 755 C C . ARG A 1 91 ? 4.077 -1.519 7.370 1.00 54.84 91 ARG A C 1
ATOM 757 O O . ARG A 1 91 ? 3.508 -2.608 7.318 1.00 54.84 91 ARG A O 1
ATOM 764 N N . THR A 1 92 ? 4.206 -0.738 6.309 1.00 58.12 92 THR A N 1
ATOM 765 C CA . THR A 1 92 ? 4.311 -1.310 4.964 1.00 58.12 92 THR A CA 1
ATOM 766 C C . THR A 1 92 ? 5.717 -1.868 4.813 1.00 58.12 92 THR A C 1
ATOM 768 O O . THR A 1 92 ? 6.632 -1.330 5.444 1.00 58.12 92 THR A O 1
ATOM 771 N N . ALA A 1 93 ? 5.908 -2.905 3.989 1.00 61.19 93 ALA A N 1
ATOM 772 C CA . ALA A 1 93 ? 7.265 -3.235 3.549 1.00 61.19 93 ALA A CA 1
ATOM 773 C C . ALA A 1 93 ? 7.908 -1.936 3.048 1.00 61.19 93 ALA A C 1
ATOM 775 O O . ALA A 1 93 ? 7.242 -1.164 2.351 1.00 61.19 93 ALA A O 1
ATOM 776 N N . SER A 1 94 ? 9.099 -1.596 3.521 1.00 57.38 94 SER A N 1
ATOM 777 C CA . SER A 1 94 ? 9.639 -0.276 3.226 1.00 57.38 94 SER A CA 1
ATOM 778 C C . SER A 1 94 ? 9.982 -0.187 1.736 1.00 57.38 94 SER A C 1
ATOM 780 O O . SER A 1 94 ? 10.265 -1.208 1.102 1.00 57.38 94 SER A O 1
ATOM 782 N N . PRO A 1 95 ? 9.958 1.013 1.136 1.00 53.38 95 PRO A N 1
ATOM 783 C CA . PRO A 1 95 ? 10.493 1.202 -0.204 1.00 53.38 95 PRO A CA 1
ATOM 784 C C . PRO A 1 95 ? 11.911 0.634 -0.337 1.00 53.38 95 PRO A C 1
ATOM 786 O O . PRO A 1 95 ? 12.226 0.117 -1.396 1.00 53.38 95 PRO A O 1
ATOM 789 N N . GLU A 1 96 ? 12.722 0.630 0.732 1.00 54.53 96 GLU A N 1
ATOM 790 C CA . GLU A 1 96 ? 14.049 0.002 0.726 1.00 54.53 96 GLU A CA 1
ATOM 791 C C . GLU A 1 96 ? 13.995 -1.536 0.679 1.00 54.53 96 GLU A C 1
ATOM 793 O O . GLU A 1 96 ? 14.736 -2.132 -0.094 1.00 54.53 96 GLU A O 1
ATOM 798 N N . GLU A 1 97 ? 13.102 -2.192 1.431 1.00 62.88 97 GLU A N 1
ATOM 799 C CA . GLU A 1 97 ? 12.892 -3.655 1.354 1.00 62.88 97 GLU A CA 1
ATOM 800 C C . GLU A 1 97 ? 12.367 -4.079 -0.028 1.00 62.88 97 GLU A C 1
ATOM 802 O O . GLU A 1 97 ? 12.632 -5.175 -0.524 1.00 62.88 97 GLU A O 1
ATOM 807 N N . PHE A 1 98 ? 11.614 -3.189 -0.668 1.00 61.09 98 PHE A N 1
ATOM 808 C CA . PHE A 1 98 ? 11.050 -3.397 -1.992 1.00 61.09 98 PHE A CA 1
ATOM 809 C C . PHE A 1 98 ? 12.061 -3.075 -3.108 1.00 61.09 98 PHE A C 1
ATOM 811 O O . PHE A 1 98 ? 12.104 -3.777 -4.115 1.00 61.09 98 PHE A O 1
ATOM 818 N N . GLU A 1 99 ? 12.925 -2.076 -2.917 1.00 60.00 99 GLU A N 1
ATOM 819 C CA . GLU A 1 99 ? 14.090 -1.782 -3.762 1.00 60.00 99 GLU A CA 1
ATOM 820 C C . GLU A 1 99 ? 15.173 -2.861 -3.648 1.00 60.00 99 GLU A C 1
ATOM 822 O O . GLU A 1 99 ? 15.855 -3.144 -4.629 1.00 60.00 99 GLU A O 1
ATOM 827 N N . GLU A 1 100 ? 15.319 -3.511 -2.494 1.00 63.75 100 GLU A N 1
ATOM 828 C CA . GLU A 1 100 ? 16.178 -4.689 -2.335 1.00 63.75 100 GLU A CA 1
ATOM 829 C C . GLU A 1 100 ? 15.639 -5.885 -3.146 1.00 63.75 100 GLU A C 1
ATOM 831 O O . GLU A 1 100 ? 16.416 -6.684 -3.670 1.00 63.75 100 GLU A O 1
ATOM 836 N N . LEU A 1 101 ? 14.313 -5.967 -3.327 1.00 60.53 101 LEU A N 1
ATOM 837 C CA . LEU A 1 101 ? 13.628 -7.033 -4.066 1.00 60.53 101 LEU A CA 1
ATOM 838 C C . LEU A 1 101 ? 13.474 -6.760 -5.581 1.00 60.53 101 LEU A C 1
ATOM 840 O O . LEU A 1 101 ? 13.460 -7.699 -6.375 1.00 60.53 101 LEU A O 1
ATOM 844 N N . LEU A 1 102 ? 13.326 -5.497 -5.999 1.00 62.09 102 LEU A N 1
ATOM 845 C CA . LEU A 1 102 ? 13.036 -5.085 -7.389 1.00 62.09 102 LEU A CA 1
ATOM 846 C C . LEU A 1 102 ? 14.068 -4.120 -7.991 1.00 62.09 102 LEU A C 1
ATOM 848 O O . LEU A 1 102 ? 13.936 -3.723 -9.149 1.00 62.09 102 LEU A O 1
ATOM 852 N N . GLY A 1 103 ? 15.098 -3.739 -7.236 1.00 59.59 103 GLY A N 1
ATOM 853 C CA . GLY A 1 103 ? 16.049 -2.701 -7.623 1.00 59.59 103 GLY A CA 1
ATOM 854 C C . GLY A 1 103 ? 15.451 -1.289 -7.579 1.00 59.59 103 GLY A C 1
ATOM 855 O O . GLY A 1 103 ? 14.264 -1.087 -7.326 1.00 59.59 103 GLY A O 1
ATOM 856 N N . LYS A 1 104 ? 16.288 -0.290 -7.889 1.00 54.81 104 LYS A N 1
ATOM 857 C CA . LYS A 1 104 ? 15.999 1.166 -7.884 1.00 54.81 104 LYS A CA 1
ATOM 858 C C . LYS A 1 104 ? 14.784 1.637 -8.713 1.00 54.81 104 LYS A C 1
ATOM 860 O O . LYS A 1 104 ? 14.488 2.826 -8.716 1.00 54.81 104 LYS A O 1
ATOM 865 N N . GLU A 1 105 ? 14.094 0.751 -9.431 1.00 53.59 105 GLU A N 1
ATOM 866 C CA . GLU A 1 105 ? 12.858 1.048 -10.176 1.00 53.59 105 GLU A CA 1
ATOM 867 C C . GLU A 1 105 ? 11.579 0.585 -9.428 1.00 53.59 105 GLU A C 1
ATOM 869 O O . GLU A 1 105 ? 10.485 0.638 -9.992 1.00 53.59 105 GLU A O 1
ATOM 874 N N . GLY A 1 106 ? 11.688 0.113 -8.177 1.00 59.06 106 GLY A N 1
ATOM 875 C CA . GLY A 1 106 ? 10.728 -0.815 -7.566 1.00 59.06 106 GLY A CA 1
ATOM 876 C C . GLY A 1 106 ? 9.647 -0.295 -6.612 1.00 59.06 106 GLY A C 1
ATOM 877 O O . GLY A 1 106 ? 8.825 -1.109 -6.227 1.00 59.06 106 GLY A O 1
ATOM 878 N N . GLY A 1 107 ? 9.580 0.978 -6.221 1.00 68.44 107 GLY A N 1
ATOM 879 C CA . GLY A 1 107 ? 8.649 1.423 -5.163 1.00 68.44 107 GLY A CA 1
ATOM 880 C C . GLY A 1 107 ? 7.143 1.254 -5.461 1.00 68.44 107 GLY A C 1
ATOM 881 O O . GLY A 1 107 ? 6.729 1.114 -6.613 1.00 68.44 107 GLY A O 1
ATOM 882 N N . TYR A 1 108 ? 6.321 1.311 -4.405 1.00 74.94 108 TYR A N 1
ATOM 883 C CA . TYR A 1 108 ? 4.856 1.411 -4.503 1.00 74.94 108 TYR A CA 1
ATOM 884 C C . TYR A 1 108 ? 4.410 2.657 -5.278 1.00 74.94 108 TYR A C 1
ATOM 886 O O . TYR A 1 108 ? 5.148 3.640 -5.343 1.00 74.94 108 TYR A O 1
ATOM 894 N N . SER A 1 109 ? 3.179 2.651 -5.786 1.00 78.25 109 SER A N 1
ATOM 895 C CA . SER A 1 109 ? 2.549 3.801 -6.432 1.00 78.25 109 SER A CA 1
ATOM 896 C C . SER A 1 109 ? 2.507 5.033 -5.521 1.00 78.25 109 SER A C 1
ATOM 898 O O . SER A 1 109 ? 2.333 4.923 -4.305 1.00 78.25 109 SER A O 1
ATOM 900 N N . ASP A 1 110 ? 2.608 6.229 -6.108 1.00 77.62 110 ASP A N 1
ATOM 901 C CA . ASP A 1 110 ? 2.549 7.502 -5.369 1.00 77.62 110 ASP A CA 1
ATOM 902 C C . ASP A 1 110 ? 1.278 7.613 -4.511 1.00 77.62 110 ASP A C 1
ATOM 904 O O . ASP A 1 110 ? 1.294 8.158 -3.408 1.00 77.62 110 ASP A O 1
ATOM 908 N N . PHE A 1 111 ? 0.169 7.044 -4.991 1.00 78.75 111 PHE A N 1
ATOM 909 C CA . PHE A 1 111 ? -1.083 6.954 -4.246 1.00 78.75 111 PHE A CA 1
ATOM 910 C C . PHE A 1 111 ? -0.930 6.108 -2.976 1.00 78.75 111 PHE A C 1
ATOM 912 O O . PHE A 1 111 ? -1.286 6.558 -1.887 1.00 78.75 111 PHE A O 1
ATOM 919 N N . PHE A 1 112 ? -0.360 4.907 -3.095 1.00 79.38 112 PHE A N 1
ATOM 920 C CA . PHE A 1 112 ? -0.153 4.001 -1.969 1.00 79.38 112 PHE A CA 1
ATOM 921 C C . PHE A 1 112 ? 0.883 4.548 -0.977 1.00 79.38 112 PHE A C 1
ATOM 923 O O . PHE A 1 112 ? 0.705 4.440 0.236 1.00 79.38 112 PHE A O 1
ATOM 930 N N . GLN A 1 113 ? 1.929 5.212 -1.474 1.00 78.50 113 GLN A N 1
ATOM 931 C CA . GLN A 1 113 ? 2.914 5.899 -0.637 1.00 78.50 113 GLN A CA 1
ATOM 932 C C . GLN A 1 113 ? 2.305 7.073 0.139 1.00 78.50 113 GLN A C 1
ATOM 934 O O . GLN A 1 113 ? 2.633 7.273 1.308 1.00 78.50 113 GLN A O 1
ATOM 939 N N . ASN A 1 114 ? 1.393 7.835 -0.464 1.00 77.88 114 ASN A N 1
ATOM 940 C CA . ASN A 1 114 ? 0.689 8.909 0.239 1.00 77.88 114 ASN A CA 1
ATOM 941 C C . ASN A 1 114 ? -0.335 8.368 1.244 1.00 77.88 114 ASN A C 1
ATOM 943 O O . ASN A 1 114 ? -0.524 8.961 2.304 1.00 77.88 114 ASN A O 1
ATOM 947 N N . LEU A 1 115 ? -0.947 7.224 0.949 1.00 78.81 115 LEU A N 1
ATOM 948 C CA . LEU A 1 115 ? -1.916 6.565 1.817 1.00 78.81 115 LEU A CA 1
ATOM 949 C C . LEU A 1 115 ? -1.261 5.892 3.037 1.00 78.81 115 LEU A C 1
ATOM 951 O O . LEU A 1 115 ? -1.735 6.061 4.158 1.00 78.81 115 LEU A O 1
ATOM 955 N N . PHE A 1 116 ? -0.154 5.170 2.846 1.00 77.69 116 PHE A N 1
ATOM 956 C CA . PHE A 1 116 ? 0.453 4.334 3.891 1.00 77.69 116 PHE A CA 1
ATOM 957 C C . PHE A 1 116 ? 1.900 4.708 4.260 1.00 77.69 116 PHE A C 1
ATOM 959 O O . PHE A 1 116 ? 2.379 4.351 5.334 1.00 77.69 116 PHE A O 1
ATOM 966 N N . GLY A 1 117 ? 2.613 5.449 3.410 1.00 65.31 117 GLY A N 1
ATOM 967 C CA . GLY A 1 117 ? 4.063 5.665 3.512 1.00 65.31 117 GLY A CA 1
ATOM 968 C C . GLY A 1 117 ? 4.520 6.788 4.449 1.00 65.31 117 GLY A C 1
ATOM 969 O O . GLY A 1 117 ? 5.716 6.910 4.718 1.00 65.31 117 GLY A O 1
ATOM 970 N N . ARG A 1 118 ? 3.618 7.612 4.998 1.00 57.88 118 ARG A N 1
ATOM 971 C CA . ARG A 1 118 ? 4.010 8.681 5.942 1.00 57.88 118 ARG A CA 1
ATOM 972 C C . ARG A 1 118 ? 4.157 8.227 7.395 1.00 57.88 118 ARG A C 1
ATOM 974 O O . ARG A 1 118 ? 4.772 8.948 8.178 1.00 57.88 118 ARG A O 1
ATOM 981 N N . ALA A 1 119 ? 3.717 7.016 7.741 1.00 53.78 119 ALA A N 1
ATOM 982 C CA . ALA A 1 119 ? 3.851 6.481 9.098 1.00 53.78 119 ALA A CA 1
ATOM 983 C C . ALA A 1 119 ? 5.313 6.200 9.518 1.00 53.78 119 ALA A C 1
ATOM 985 O O . ALA A 1 119 ? 5.600 6.101 10.711 1.00 53.78 119 ALA A O 1
ATOM 986 N N . SER A 1 120 ? 6.258 6.140 8.567 1.00 50.59 120 SER A N 1
ATOM 987 C CA . SER A 1 120 ? 7.659 5.788 8.845 1.00 50.59 120 SER A CA 1
ATOM 988 C C . SER A 1 120 ? 8.638 6.973 8.961 1.00 50.59 120 SER A C 1
ATOM 990 O O . SER A 1 120 ? 9.830 6.742 9.147 1.00 50.59 120 SER A O 1
ATOM 992 N N . ARG A 1 121 ? 8.191 8.242 8.893 1.00 48.66 121 ARG A N 1
ATOM 993 C CA . ARG A 1 121 ? 9.089 9.420 9.045 1.00 48.66 121 ARG A CA 1
ATOM 994 C C . ARG A 1 121 ? 9.065 10.116 10.408 1.00 48.66 121 ARG A C 1
ATOM 996 O O . ARG A 1 121 ? 9.788 11.088 10.603 1.00 48.66 121 ARG A O 1
ATOM 1003 N N . GLN A 1 122 ? 8.342 9.587 11.387 1.00 45.78 122 GLN A N 1
ATOM 1004 C CA . GLN A 1 122 ? 8.574 9.920 12.791 1.00 45.78 122 GLN A CA 1
ATOM 1005 C C . GLN A 1 122 ? 8.872 8.628 13.538 1.00 45.78 122 GLN A C 1
ATOM 1007 O O . GLN A 1 122 ? 7.923 7.980 13.944 1.00 45.78 122 GLN A O 1
ATOM 1012 N N . ARG A 1 123 ? 10.151 8.241 13.681 1.00 44.25 123 ARG A N 1
ATOM 1013 C CA . ARG A 1 123 ? 10.799 7.701 14.910 1.00 44.25 123 ARG A CA 1
ATOM 1014 C C . ARG A 1 123 ? 12.254 7.275 14.631 1.00 44.25 123 ARG A C 1
ATOM 1016 O O . ARG A 1 123 ? 12.617 6.132 14.876 1.00 44.25 123 ARG A O 1
ATOM 1023 N N . THR A 1 124 ? 13.115 8.193 14.200 1.00 47.25 124 THR A N 1
ATOM 1024 C CA . THR A 1 124 ? 14.572 8.043 14.390 1.00 47.25 124 THR A CA 1
ATOM 1025 C C . THR A 1 124 ? 15.224 9.418 14.505 1.00 47.25 124 THR A C 1
ATOM 1027 O O . THR A 1 124 ? 15.130 10.213 13.577 1.00 47.25 124 THR A O 1
ATOM 1030 N N . GLY A 1 125 ? 15.884 9.660 15.643 1.00 45.78 125 GLY A N 1
ATOM 1031 C CA . GLY A 1 125 ? 16.602 10.894 16.001 1.00 45.78 125 GLY A CA 1
ATOM 1032 C C . GLY A 1 125 ? 15.689 11.861 16.759 1.00 45.78 125 GLY A C 1
ATOM 1033 O O . GLY A 1 125 ? 14.707 12.323 16.206 1.00 45.78 125 GLY A O 1
ATOM 1034 N N . ASP A 1 126 ? 15.864 12.179 18.038 1.00 43.06 126 ASP A N 1
ATOM 1035 C CA . ASP A 1 126 ? 17.110 12.386 18.765 1.00 43.06 126 ASP A CA 1
ATOM 1036 C C . ASP A 1 126 ? 16.810 12.224 20.271 1.00 43.06 126 ASP A C 1
ATOM 1038 O O . ASP A 1 126 ? 15.995 12.954 20.832 1.00 43.06 126 ASP A O 1
ATOM 1042 N N . VAL A 1 127 ? 17.402 11.225 20.931 1.00 46.69 127 VAL A N 1
ATOM 1043 C CA . VAL A 1 127 ? 17.475 11.203 22.400 1.00 46.69 127 VAL A CA 1
ATOM 1044 C C . VAL A 1 127 ? 18.906 11.603 22.732 1.00 46.69 127 VAL A C 1
ATOM 1046 O O . VAL A 1 127 ? 19.800 10.768 22.550 1.00 46.69 127 VAL A O 1
ATOM 1049 N N . PRO A 1 128 ? 19.177 12.830 23.212 1.00 44.09 128 PRO A N 1
ATOM 1050 C CA . PRO A 1 128 ? 20.506 13.157 23.689 1.00 44.09 128 PRO A CA 1
ATOM 1051 C C . PRO A 1 128 ? 20.754 12.300 24.932 1.00 44.09 128 PRO A C 1
ATOM 1053 O O . PRO A 1 128 ? 20.170 12.517 25.996 1.00 44.09 128 PRO A O 1
ATOM 1056 N N . ARG A 1 129 ? 21.604 11.272 24.798 1.00 47.53 129 ARG A N 1
ATOM 1057 C CA . ARG A 1 129 ? 22.148 10.525 25.937 1.00 47.53 129 ARG A CA 1
ATOM 1058 C C . ARG A 1 129 ? 22.996 11.480 26.775 1.00 47.53 129 ARG A C 1
ATOM 1060 O O . ARG A 1 129 ? 24.215 11.545 26.640 1.00 47.53 129 ARG A O 1
ATOM 1067 N N . GLY A 1 130 ? 22.348 12.173 27.701 1.00 53.72 130 GLY A N 1
ATOM 1068 C CA . GLY A 1 130 ? 22.984 12.644 28.917 1.00 53.72 130 GLY A CA 1
ATOM 1069 C C . GLY A 1 130 ? 23.379 11.436 29.760 1.00 53.72 130 GLY A C 1
ATOM 1070 O O . GLY A 1 130 ? 22.574 10.926 30.532 1.00 53.72 130 GLY A O 1
ATOM 1071 N N . ARG A 1 131 ? 24.607 10.942 29.582 1.00 45.34 131 ARG A N 1
ATOM 1072 C CA . ARG A 1 131 ? 25.325 10.155 30.595 1.00 45.34 131 ARG A CA 1
ATOM 1073 C C . ARG A 1 131 ? 26.797 10.056 30.208 1.00 45.34 131 ARG A C 1
ATOM 1075 O O . ARG A 1 131 ? 27.246 9.059 29.651 1.00 45.34 131 ARG A O 1
ATOM 1082 N N . GLN A 1 132 ? 27.553 11.114 30.488 1.00 50.44 132 GLN A N 1
ATOM 1083 C CA . GLN A 1 132 ? 28.992 10.952 30.650 1.00 50.44 132 GLN A CA 1
ATOM 1084 C C . GLN A 1 132 ? 29.211 10.249 31.986 1.00 50.44 132 GLN A C 1
ATOM 1086 O O . GLN A 1 132 ? 28.983 10.801 33.060 1.00 50.44 132 GLN A O 1
ATOM 1091 N N . SER A 1 133 ? 29.573 8.978 31.882 1.00 43.47 133 SER A N 1
ATOM 1092 C CA . SER A 1 133 ? 30.093 8.159 32.960 1.00 43.47 133 SER A CA 1
ATOM 1093 C C . SER A 1 133 ? 31.384 8.800 33.466 1.00 43.47 133 SER A C 1
ATOM 1095 O O . SER A 1 133 ? 32.429 8.679 32.829 1.00 43.47 133 SER A O 1
ATOM 1097 N N . HIS A 1 134 ? 31.310 9.513 34.587 1.00 40.16 134 HIS A N 1
ATOM 1098 C CA . HIS A 1 134 ? 32.502 9.927 35.312 1.00 40.16 134 HIS A CA 1
ATOM 1099 C C . HIS A 1 134 ? 33.066 8.667 35.976 1.00 40.16 134 HIS A C 1
ATOM 1101 O O . HIS A 1 134 ? 32.454 8.092 36.875 1.00 40.16 134 HIS A O 1
ATOM 1107 N N . TYR A 1 135 ? 34.173 8.171 35.433 1.00 45.66 135 TYR A N 1
ATOM 1108 C CA . TYR A 1 135 ? 34.920 7.060 35.995 1.00 45.66 135 TYR A CA 1
ATOM 1109 C C . TYR A 1 135 ? 35.554 7.548 37.303 1.00 45.66 135 TYR A C 1
ATOM 1111 O O . TYR A 1 135 ? 36.443 8.397 37.319 1.00 45.66 135 TYR A O 1
ATOM 1119 N N . GLU A 1 136 ? 35.059 7.044 38.427 1.00 45.66 136 GLU A N 1
ATOM 1120 C CA . GLU A 1 136 ? 35.727 7.210 39.709 1.00 45.66 136 GLU A CA 1
ATOM 1121 C C . GLU A 1 136 ? 36.923 6.254 39.747 1.00 45.66 136 GLU A C 1
ATOM 1123 O O . GLU A 1 136 ? 36.800 5.073 40.065 1.00 45.66 136 GLU A O 1
ATOM 1128 N N . SER A 1 137 ? 38.088 6.774 39.366 1.00 46.66 137 SER A N 1
ATOM 1129 C CA . SER A 1 137 ? 39.380 6.116 39.544 1.00 46.66 137 SER A CA 1
ATOM 1130 C C . SER A 1 137 ? 40.116 6.792 40.699 1.00 46.66 137 SER A C 1
ATOM 1132 O O . SER A 1 137 ? 40.806 7.789 40.502 1.00 46.66 137 SER A O 1
ATOM 1134 N N . GLN A 1 138 ? 39.994 6.248 41.911 1.00 52.28 138 GLN A N 1
ATOM 1135 C CA . GLN A 1 138 ? 41.010 6.455 42.950 1.00 52.28 138 GLN A CA 1
ATOM 1136 C C . GLN A 1 138 ? 42.224 5.581 42.602 1.00 52.28 138 GLN A C 1
ATOM 1138 O O . GLN A 1 138 ? 42.050 4.409 42.260 1.00 52.28 138 GLN A O 1
ATOM 1143 N N . PRO A 1 139 ? 43.458 6.106 42.708 1.00 48.75 139 PRO A N 1
ATOM 1144 C CA . PRO A 1 139 ? 44.228 5.708 43.885 1.00 48.75 139 PRO A CA 1
A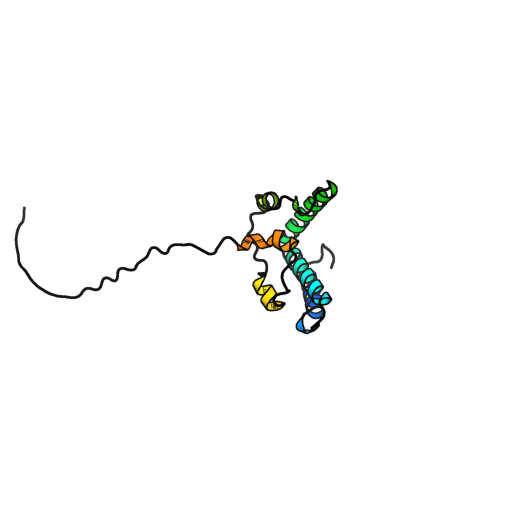TOM 1145 C C . PRO A 1 139 ? 45.205 6.763 44.440 1.00 48.75 139 PRO A C 1
ATOM 1147 O O . PRO A 1 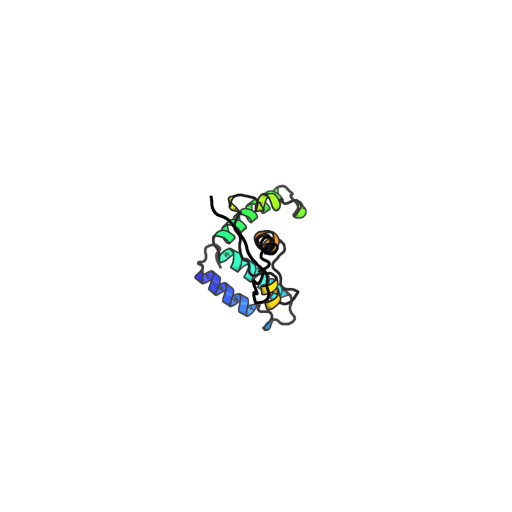139 ? 45.848 7.509 43.715 1.00 48.75 139 PRO A O 1
ATOM 1150 N N . ARG A 1 140 ? 45.372 6.667 45.767 1.00 40.50 140 ARG A N 1
ATOM 1151 C CA . ARG A 1 140 ? 46.591 6.856 46.581 1.00 40.50 140 ARG A CA 1
ATOM 1152 C C . ARG A 1 140 ? 47.458 8.109 46.374 1.00 40.50 140 ARG A C 1
ATOM 1154 O O . ARG A 1 140 ? 48.250 8.184 45.445 1.00 40.50 140 ARG A O 1
ATOM 1161 N N . GLY A 1 141 ? 47.565 8.875 47.463 1.00 37.09 141 GLY A N 1
ATOM 1162 C CA . GLY A 1 141 ? 48.879 9.241 48.002 1.00 37.09 141 GLY A CA 1
ATOM 1163 C C . GLY A 1 141 ? 48.994 10.653 48.570 1.00 37.09 141 GLY A C 1
ATOM 1164 O O . GLY A 1 141 ? 49.027 11.611 47.815 1.00 37.09 141 GLY A O 1
ATOM 1165 N N . GLY A 1 142 ? 49.206 10.745 49.888 1.00 37.25 142 GLY A N 1
ATOM 1166 C CA . GLY A 1 142 ? 50.105 11.761 50.447 1.00 37.25 142 GLY A CA 1
ATOM 1167 C C . GLY A 1 142 ? 49.492 12.863 51.311 1.00 37.25 142 GLY A C 1
ATOM 1168 O O . GLY A 1 142 ? 49.207 13.940 50.818 1.00 37.25 142 GLY A O 1
ATOM 1169 N N . GLY A 1 143 ? 49.479 12.618 52.626 1.00 36.88 143 GLY A N 1
ATOM 1170 C CA . GLY A 1 143 ? 50.067 13.551 53.595 1.00 36.88 143 GLY A CA 1
ATOM 1171 C C . GLY A 1 143 ? 49.205 14.691 54.152 1.00 36.88 143 GLY A C 1
ATOM 1172 O O . GLY A 1 143 ? 48.772 15.570 53.423 1.00 36.88 143 GLY A O 1
ATOM 1173 N N . GLY A 1 144 ? 49.132 14.758 55.487 1.00 38.44 144 GLY A N 1
ATOM 1174 C CA . GLY A 1 144 ? 49.217 16.056 56.169 1.00 38.44 144 GLY A CA 1
ATOM 1175 C C . GLY A 1 144 ? 48.102 16.432 57.144 1.00 38.44 144 GLY A C 1
ATOM 1176 O O . GLY A 1 144 ? 47.237 17.223 56.810 1.00 38.44 144 GLY A O 1
ATOM 1177 N N . THR A 1 145 ? 48.232 15.935 58.378 1.00 48.31 145 THR A N 1
ATOM 1178 C CA . THR A 1 145 ? 48.005 16.650 59.657 1.00 48.31 145 THR A CA 1
ATOM 1179 C C . THR A 1 145 ? 46.621 17.229 60.012 1.00 48.31 145 THR A C 1
ATOM 1181 O O . THR A 1 145 ? 46.201 18.258 59.502 1.00 48.31 145 THR A O 1
ATOM 1184 N N . SER A 1 146 ? 46.022 16.599 61.032 1.00 46.72 146 SER A N 1
ATOM 1185 C CA . SER A 1 146 ? 45.594 17.176 62.324 1.00 46.72 146 SER A CA 1
ATOM 1186 C C . SER A 1 146 ? 44.808 18.502 62.347 1.00 46.72 146 SER A C 1
ATOM 1188 O O . SER A 1 146 ? 45.370 19.551 62.064 1.00 46.72 146 SER A O 1
ATOM 1190 N N . ASN A 1 147 ? 43.609 18.513 62.951 1.00 43.75 147 ASN A N 1
ATOM 1191 C CA . ASN A 1 147 ? 43.414 18.787 64.392 1.00 43.75 147 ASN A CA 1
ATOM 1192 C C . ASN A 1 147 ? 42.036 19.427 64.716 1.00 43.75 147 ASN A C 1
ATOM 1194 O O . ASN A 1 147 ? 41.694 20.438 64.121 1.00 43.75 147 ASN A O 1
ATOM 1198 N N . MET A 1 148 ? 41.364 18.870 65.741 1.00 45.03 148 MET A N 1
ATOM 1199 C CA . MET A 1 148 ? 40.404 19.463 66.708 1.00 45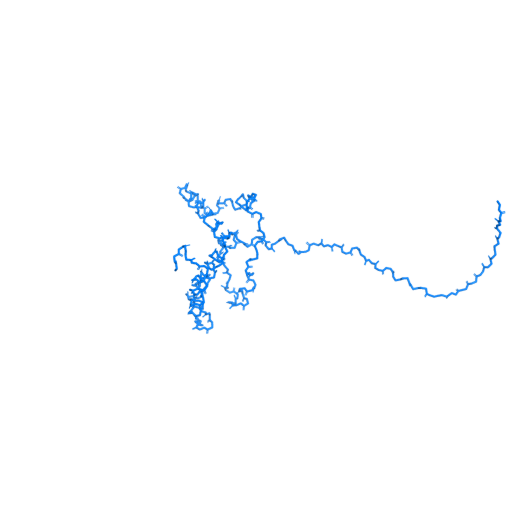.03 148 MET A CA 1
ATOM 1200 C C . MET A 1 148 ? 39.160 20.241 66.205 1.00 45.03 148 MET A C 1
ATOM 1202 O O . MET A 1 148 ? 39.217 21.044 65.294 1.00 45.03 148 MET A O 1
ATOM 1206 N N . GLY A 1 149 ? 37.986 20.119 66.824 1.00 42.03 149 GLY A N 1
ATOM 1207 C CA . GLY A 1 149 ? 37.690 19.557 68.132 1.00 42.03 149 GLY A CA 1
ATOM 1208 C C . GLY A 1 149 ? 36.188 19.510 68.409 1.00 42.03 149 GLY A C 1
ATOM 1209 O O . GLY A 1 149 ? 35.370 20.085 67.698 1.00 42.03 149 GLY A O 1
ATOM 1210 N N . SER A 1 150 ? 35.872 18.742 69.443 1.00 51.56 150 SER A N 1
ATOM 1211 C CA . SER A 1 150 ? 34.542 18.492 69.974 1.00 51.56 150 SER A CA 1
ATOM 1212 C C . SER A 1 150 ? 33.923 19.716 70.654 1.00 51.56 150 SER A C 1
ATOM 1214 O O . SER A 1 150 ? 34.638 20.460 71.324 1.00 51.56 150 SER A O 1
ATOM 1216 N N . ARG A 1 151 ? 32.582 19.707 70.641 1.00 44.03 151 ARG A N 1
ATOM 1217 C CA . ARG A 1 151 ? 31.606 20.504 71.410 1.00 44.03 151 ARG A CA 1
ATOM 1218 C C . ARG A 1 151 ? 31.123 21.794 70.768 1.00 44.03 151 ARG A C 1
ATOM 1220 O O . ARG A 1 151 ? 31.951 22.683 70.503 1.00 44.03 151 ARG A O 1
#

Secondary structure (DSSP, 8-state):
--TT--HHHHHHHHHHHHHHH-GGGSTT-HHHHHHHHHHHHHHHHHH-HHHHHHHHHHHHHHHHHHHTT--GGGS-HHHHHTSGGG-----PPPHHHHHHHH-TT-PPPHHHHHHHGGGGSSSSS--------------------------

Foldseek 3Di:
DDLPDDLVVLVVVLVVLCVVLACVVVPPDVVSLVSNLVSLLVSVLSNDVLSVVLVVVVVVVVVVCVVVVHDPVPDCLVVSCPPPSNPDQDDDPAQVNQCVRRNPVGDHDPVSCSSHVPSPPPDDDDDPPPDDPPDPDDDDDDDDDDDYDDD

Sequence (151 aa):
VDRKAGQGEIKKAFRKLSRKYHPDVNQGDKAPVEKFKEINEAHEVLSDSEKGQKYDELGAQWQHYQREGGKPEGFNWGEWQSRPDHEYNYRTASPEEFEELLGKEGGYSDFFQNLFGRASRQRTGDVPRGRQSHYESQPRGGGGTSNMGSR

pLDDT: mean 70.17, std 16.04, range [36.88, 89.81]